Protein 1JEO (pdb70)

Structure (mmCIF, N/CA/C/O backbone):
data_1JEO
#
_entry.id   1JEO
#
_cell.length_a   67.921
_cell.length_b   68.155
_cell.length_c   83.336
_cell.angle_alpha   90.00
_cell.angle_beta   90.00
_cell.angle_gamma   90.00
#
_symmetry.space_group_name_H-M   'I 2 2 2'
#
loop_
_entity.id
_entity.type
_entity.pdbx_description
1 polymer 'HYPOTHETICAL PROTEIN MJ1247'
2 non-polymer 'CITRIC ACID'
3 water water
#
loop_
_atom_site.group_PDB
_atom_site.id
_atom_site.type_symbol
_atom_site.label_atom_id
_atom_site.label_alt_id
_atom_site.label_comp_id
_atom_site.label_asym_id
_atom_site.label_entity_id
_atom_site.label_seq_id
_atom_site.pdbx_PDB_ins_code
_atom_site.Cartn_x
_atom_site.Cartn_y
_atom_site.Cartn_z
_atom_site.occupancy
_atom_site.B_iso_or_equiv
_atom_site.auth_seq_id
_atom_site.auth_comp_id
_atom_site.auth_asym_id
_atom_site.auth_atom_id
_atom_site.pdbx_PDB_model_num
ATOM 1 N N . LEU A 1 4 ? 48.116 68.579 49.558 1.00 34.35 4 LEU A N 1
ATOM 2 C CA . LEU A 1 4 ? 47.059 68.634 50.609 1.00 33.34 4 LEU A CA 1
ATOM 3 C C . LEU A 1 4 ? 46.262 67.323 50.693 1.00 32.58 4 LEU A C 1
ATOM 4 O O . LEU A 1 4 ? 45.040 67.285 50.500 1.00 32.64 4 LEU A O 1
ATOM 9 N N . GLU A 1 5 ? 46.987 66.262 51.045 1.00 23.66 5 GLU A N 1
ATOM 10 C CA . GLU A 1 5 ? 46.465 64.897 51.186 1.00 22.49 5 GLU A CA 1
ATOM 11 C C . GLU A 1 5 ? 45.426 64.747 52.312 1.00 21.57 5 GLU A C 1
ATOM 12 O O . GLU A 1 5 ? 44.407 64.079 52.128 1.00 21.17 5 GLU A O 1
ATOM 18 N N . GLU A 1 6 ? 45.680 65.393 53.452 1.00 24.94 6 GLU A N 1
ATOM 19 C CA . GLU A 1 6 ? 44.791 65.327 54.620 1.00 24.43 6 GLU A CA 1
ATOM 20 C C . GLU A 1 6 ? 43.434 65.985 54.409 1.00 24.04 6 GLU A C 1
ATOM 21 O O . GLU A 1 6 ? 42.415 65.439 54.834 1.00 23.83 6 GLU A O 1
ATOM 27 N N . LEU A 1 7 ? 43.428 67.127 53.715 1.00 22.42 7 LEU A N 1
ATOM 28 C CA . LEU A 1 7 ? 42.200 67.864 53.416 1.00 22.22 7 LEU A CA 1
ATOM 29 C C . LEU A 1 7 ? 41.331 67.075 52.432 1.00 21.99 7 LEU A C 1
ATOM 30 O O . LEU A 1 7 ? 40.104 67.086 52.543 1.00 21.60 7 LEU A O 1
ATOM 35 N N . ASP A 1 8 ? 41.980 66.354 51.514 1.00 20.29 8 ASP A N 1
ATOM 36 C CA . ASP A 1 8 ? 41.293 65.521 50.522 1.00 20.30 8 ASP A CA 1
ATOM 37 C C . ASP A 1 8 ? 40.641 64.303 51.177 1.00 20.18 8 ASP A C 1
ATOM 38 O O . ASP A 1 8 ? 39.552 63.887 50.775 1.00 19.67 8 ASP A O 1
ATOM 43 N N . ILE A 1 9 ? 41.306 63.757 52.198 1.00 18.67 9 ILE A N 1
ATOM 44 C CA . ILE A 1 9 ? 40.799 62.603 52.944 1.00 18.79 9 ILE A CA 1
ATOM 45 C C . ILE A 1 9 ? 39.568 63.029 53.750 1.00 19.11 9 ILE A C 1
ATOM 46 O O . ILE A 1 9 ? 38.540 62.351 53.703 1.00 18.87 9 ILE A O 1
ATOM 51 N N . VAL A 1 10 ? 39.653 64.198 54.395 1.00 18.36 10 VAL A N 1
ATOM 52 C CA . VAL A 1 10 ? 38.539 64.734 55.181 1.00 18.93 10 VAL A CA 1
ATOM 53 C C . VAL A 1 10 ? 37.346 65.048 54.261 1.00 19.51 10 VAL A C 1
ATOM 54 O O . VAL A 1 10 ? 36.221 64.674 54.583 1.00 19.58 10 VAL A O 1
ATOM 58 N N . SER A 1 11 ? 37.613 65.663 53.101 1.00 17.99 11 SER A N 1
ATOM 59 C CA . SER A 1 11 ? 36.569 66.008 52.121 1.00 19.06 11 SER A CA 1
ATOM 60 C C . SER A 1 11 ? 35.818 64.783 51.591 1.00 19.65 11 SER A C 1
ATOM 61 O O . SER A 1 11 ? 34.595 64.818 51.460 1.00 19.64 11 SER A O 1
ATOM 64 N N . ASN A 1 12 ? 36.552 63.699 51.329 1.00 22.75 12 ASN A N 1
ATOM 65 C CA . ASN A 1 12 ? 35.961 62.457 50.832 1.00 23.49 12 ASN A CA 1
ATOM 66 C C . ASN A 1 12 ? 35.222 61.682 51.924 1.00 23.74 12 ASN A C 1
ATOM 67 O O . ASN A 1 12 ? 34.286 60.934 51.627 1.00 23.78 12 ASN A O 1
ATOM 72 N N . ASN A 1 13 ? 35.623 61.898 53.181 1.00 21.99 13 ASN A N 1
ATOM 73 C CA . ASN A 1 13 ? 34.982 61.261 54.343 1.00 22.65 13 ASN A CA 1
ATOM 74 C C . ASN A 1 13 ? 33.592 61.847 54.588 1.00 22.76 13 ASN A C 1
ATOM 75 O O . ASN A 1 13 ? 32.676 61.129 54.987 1.00 22.55 13 ASN A O 1
ATOM 80 N N . ILE A 1 14 ? 33.443 63.149 54.321 1.00 23.68 14 ILE A N 1
ATOM 81 C CA . ILE A 1 14 ? 32.167 63.855 54.498 1.00 23.92 14 ILE A CA 1
ATOM 82 C C . ILE A 1 14 ? 31.172 63.401 53.428 1.00 23.80 14 ILE A C 1
ATOM 83 O O . ILE A 1 14 ? 29.972 63.319 53.696 1.00 23.82 14 ILE A O 1
ATOM 88 N N . LEU A 1 15 ? 31.690 63.031 52.254 1.00 33.22 15 LEU A N 1
ATOM 89 C CA . LEU A 1 15 ? 30.863 62.564 51.137 1.00 32.75 15 LEU A CA 1
ATOM 90 C C . LEU A 1 15 ? 30.215 61.195 51.382 1.00 32.24 15 LEU A C 1
ATOM 91 O O . LEU A 1 15 ? 29.197 60.873 50.774 1.00 32.46 15 LEU A O 1
ATOM 96 N N . ILE A 1 16 ? 30.782 60.433 52.320 1.00 29.87 16 ILE A N 1
ATOM 97 C CA . ILE A 1 16 ? 30.289 59.108 52.721 1.00 28.96 16 ILE A CA 1
ATOM 98 C C . ILE A 1 16 ? 28.910 59.254 53.406 1.00 28.00 16 ILE A C 1
ATOM 99 O O . ILE A 1 16 ? 28.081 58.340 53.354 1.00 28.13 16 ILE A O 1
ATOM 104 N N . LEU A 1 17 ? 28.645 60.442 53.955 1.00 19.49 17 LEU A N 1
ATOM 105 C CA . LEU A 1 17 ? 27.376 60.736 54.630 1.00 18.29 17 LEU A CA 1
ATOM 106 C C . LEU A 1 17 ? 26.178 60.890 53.679 1.00 17.75 17 LEU A C 1
ATOM 107 O O . LEU A 1 17 ? 25.024 60.917 54.126 1.00 17.49 17 LEU A O 1
ATOM 112 N N . LYS A 1 18 ? 26.463 60.921 52.373 1.00 19.89 18 LYS A N 1
ATOM 113 C CA . LYS A 1 18 ? 25.445 61.039 51.321 1.00 19.25 18 LYS A CA 1
ATOM 114 C C . LYS A 1 18 ? 24.534 59.804 51.285 1.00 18.64 18 LYS A C 1
ATOM 115 O O . LYS A 1 18 ? 23.358 59.914 50.936 1.00 18.61 18 LYS A O 1
ATOM 121 N N . LYS A 1 19 ? 25.068 58.661 51.732 1.00 20.91 19 LYS A N 1
ATOM 122 C CA . LYS A 1 19 ? 24.344 57.378 51.783 1.00 20.39 19 LYS A CA 1
ATOM 123 C C . LYS A 1 19 ? 23.063 57.456 52.615 1.00 19.95 19 LYS A C 1
ATOM 124 O O . LYS A 1 19 ? 22.080 56.782 52.310 1.00 19.74 19 LYS A O 1
ATOM 130 N N . PHE A 1 20 ? 23.087 58.288 53.659 1.00 22.13 20 PHE A N 1
ATOM 131 C CA . PHE A 1 20 ? 21.945 58.473 54.560 1.00 21.91 20 PHE A CA 1
ATOM 132 C C . PHE A 1 20 ? 20.741 59.184 53.936 1.00 22.02 20 PHE A C 1
ATOM 133 O O . PHE A 1 20 ? 19.657 59.222 54.530 1.00 22.09 20 PHE A O 1
ATOM 141 N N . TYR A 1 21 ? 20.941 59.712 52.729 1.00 28.48 21 TYR A N 1
ATOM 142 C CA . TYR A 1 21 ? 19.905 60.423 51.984 1.00 28.84 21 TYR A CA 1
ATOM 143 C C . TYR A 1 21 ? 19.509 59.701 50.690 1.00 29.04 21 TYR A C 1
ATOM 144 O O . TYR A 1 21 ? 18.364 59.810 50.248 1.00 28.86 21 TYR A O 1
ATOM 153 N N . THR A 1 22 ? 20.457 58.976 50.091 1.00 29.49 22 THR A N 1
ATOM 154 C CA . THR A 1 22 ? 20.234 58.281 48.818 1.00 29.85 22 THR A CA 1
ATOM 155 C C . THR A 1 22 ? 19.977 56.772 48.843 1.00 30.02 22 THR A C 1
ATOM 156 O O . THR A 1 22 ? 19.163 56.274 48.056 1.00 29.96 22 THR A O 1
ATOM 160 N N . ASN A 1 23 ? 20.669 56.062 49.736 1.00 24.94 23 ASN A N 1
ATOM 161 C CA . ASN A 1 23 ? 20.538 54.609 49.875 1.00 25.17 23 ASN A CA 1
ATOM 162 C C . ASN A 1 23 ? 19.522 54.242 50.956 1.00 25.03 23 ASN A C 1
ATOM 163 O O . ASN A 1 23 ? 19.612 54.726 52.087 1.00 24.75 23 ASN A O 1
ATOM 171 N N . ASP A 1 24 ? 18.577 53.368 50.596 1.00 23.34 24 ASP A N 1
ATOM 172 C CA . ASP A 1 24 ? 17.492 52.906 51.492 1.00 23.35 24 ASP A CA 1
ATOM 173 C C . ASP A 1 24 ? 17.867 52.241 52.823 1.00 23.05 24 ASP A C 1
ATOM 174 O O . ASP A 1 24 ? 17.218 52.489 53.841 1.00 22.72 24 ASP A O 1
ATOM 179 N N . GLU A 1 25 ? 18.919 51.422 52.808 1.00 27.69 25 GLU A N 1
ATOM 180 C CA . GLU A 1 25 ? 19.399 50.724 54.008 1.00 27.80 25 GLU A CA 1
ATOM 181 C C . GLU A 1 25 ? 20.021 51.665 55.040 1.00 27.48 25 GLU A C 1
ATOM 182 O O . GLU A 1 25 ? 19.916 51.434 56.247 1.00 27.39 25 GLU A O 1
ATOM 188 N N . TRP A 1 26 ? 20.615 52.752 54.551 1.00 23.37 26 TRP A N 1
ATOM 189 C CA . TRP A 1 26 ? 21.246 53.746 55.412 1.00 22.96 26 TRP A CA 1
ATOM 190 C C . TRP A 1 26 ? 20.258 54.810 55.865 1.00 22.50 26 TRP A C 1
ATOM 191 O O . TRP A 1 26 ? 20.357 55.304 56.984 1.00 22.41 26 TRP A O 1
ATOM 202 N N . LYS A 1 27 ? 19.267 55.098 55.015 1.00 23.98 27 LYS A N 1
ATOM 203 C CA . LYS A 1 27 ? 18.203 56.070 55.298 1.00 23.44 27 LYS A CA 1
ATOM 204 C C . LYS A 1 27 ? 17.355 55.524 56.451 1.00 23.10 27 LYS A C 1
ATOM 205 O O . LYS A 1 27 ? 16.882 56.285 57.299 1.00 23.28 27 LYS A O 1
ATOM 211 N N . ASN A 1 28 ? 17.218 54.195 56.485 1.00 23.96 28 ASN A N 1
ATOM 212 C CA . ASN A 1 28 ? 16.462 53.483 57.512 1.00 23.60 28 ASN A CA 1
ATOM 213 C C . ASN A 1 28 ? 17.134 53.637 58.879 1.00 22.89 28 ASN A C 1
ATOM 214 O O . ASN A 1 28 ? 16.445 53.781 59.883 1.00 22.50 28 ASN A O 1
ATOM 219 N N . LYS A 1 29 ? 18.469 53.615 58.897 1.00 20.89 29 LYS A N 1
ATOM 220 C CA . LYS A 1 29 ? 19.245 53.775 60.134 1.00 20.59 29 LYS A CA 1
ATOM 221 C C . LYS A 1 29 ? 19.058 55.182 60.713 1.00 20.31 29 LYS A C 1
ATOM 222 O O . LYS A 1 29 ? 18.863 55.338 61.923 1.00 20.23 29 LYS A O 1
ATOM 228 N N . LEU A 1 30 ? 19.031 56.179 59.824 1.00 17.77 30 LEU A N 1
ATOM 229 C CA . LEU A 1 30 ? 18.832 57.585 60.192 1.00 17.68 30 LEU A CA 1
ATOM 230 C C . LEU A 1 30 ? 17.400 57.806 60.684 1.00 17.56 30 LEU A C 1
ATOM 231 O O . LEU A 1 30 ? 17.192 58.484 61.694 1.00 17.27 30 LEU A O 1
ATOM 236 N N . ASP A 1 31 ? 16.431 57.209 59.976 1.00 23.50 31 ASP A N 1
ATOM 237 C CA . ASP A 1 31 ? 15.007 57.307 60.319 1.00 23.40 31 ASP A CA 1
ATOM 238 C C . ASP A 1 31 ? 14.716 56.650 61.662 1.00 23.04 31 ASP A C 1
ATOM 239 O O . ASP A 1 31 ? 13.948 57.186 62.461 1.00 23.22 31 ASP A O 1
ATOM 244 N N . SER A 1 32 ? 15.385 55.524 61.917 1.00 21.43 32 SER A N 1
ATOM 245 C CA . SER A 1 32 ? 15.235 54.775 63.165 1.00 20.71 32 SER A CA 1
ATOM 246 C C . SER A 1 32 ? 15.825 55.555 64.342 1.00 20.46 32 SER A C 1
ATOM 247 O O . SER A 1 32 ? 15.210 55.613 65.402 1.00 19.95 32 SER A O 1
ATOM 250 N N . LEU A 1 33 ? 16.971 56.210 64.120 1.00 19.56 33 LEU A N 1
ATOM 251 C CA . LEU A 1 33 ? 17.640 57.020 65.151 1.00 19.48 33 LEU A CA 1
ATOM 252 C C . LEU A 1 33 ? 16.736 58.179 65.588 1.00 19.42 33 LEU A C 1
ATOM 253 O O . LEU A 1 33 ? 16.525 58.378 66.783 1.00 19.25 33 LEU A O 1
ATOM 258 N N . ILE A 1 34 ? 16.150 58.866 64.605 1.00 20.41 34 ILE A N 1
ATOM 259 C CA . ILE A 1 34 ? 15.250 60.002 64.822 1.00 20.46 34 ILE A CA 1
ATOM 260 C C . ILE A 1 34 ? 13.938 59.576 65.501 1.00 20.25 34 ILE A C 1
ATOM 261 O O . ILE A 1 34 ? 13.471 60.255 66.417 1.00 20.35 34 ILE A O 1
ATOM 266 N N . ASP A 1 35 ? 13.397 58.429 65.088 1.00 21.53 35 ASP A N 1
ATOM 267 C CA . ASP A 1 35 ? 12.152 57.885 65.643 1.00 21.72 35 ASP A CA 1
ATOM 268 C C . ASP A 1 35 ? 12.312 57.541 67.131 1.00 21.32 35 ASP A C 1
ATOM 269 O O . ASP A 1 35 ? 11.450 57.884 67.946 1.00 21.21 35 ASP A O 1
ATOM 274 N N . ARG A 1 36 ? 13.456 56.940 67.472 1.00 18.01 36 ARG A N 1
ATOM 275 C CA . ARG A 1 36 ? 13.789 56.558 68.850 1.00 17.54 36 ARG A CA 1
ATOM 276 C C . ARG A 1 36 ? 14.025 57.772 69.749 1.00 17.27 36 ARG A C 1
ATOM 277 O O . ARG A 1 36 ? 13.686 57.732 70.930 1.00 17.25 36 ARG A O 1
ATOM 285 N N . ILE A 1 37 ? 14.568 58.850 69.170 1.00 21.53 37 ILE A N 1
ATOM 286 C CA . ILE A 1 37 ? 14.834 60.111 69.884 1.00 21.59 37 ILE A CA 1
ATOM 287 C C . ILE A 1 37 ? 13.513 60.818 70.249 1.00 21.92 37 ILE A C 1
ATOM 288 O O . ILE A 1 37 ? 13.358 61.303 71.376 1.00 21.53 37 ILE A O 1
ATOM 293 N N . ILE A 1 38 ? 12.557 60.809 69.316 1.00 24.14 38 ILE A N 1
ATOM 294 C CA . ILE A 1 38 ? 11.239 61.431 69.510 1.00 24.49 38 ILE A CA 1
ATOM 295 C C . ILE A 1 38 ? 10.342 60.628 70.476 1.00 24.35 38 ILE A C 1
ATOM 296 O O . ILE A 1 38 ? 9.592 61.213 71.271 1.00 24.29 38 ILE A O 1
ATOM 301 N N . LYS A 1 39 ? 10.482 59.303 70.449 1.00 25.18 39 LYS A N 1
ATOM 302 C CA . LYS A 1 39 ? 9.689 58.412 71.297 1.00 25.22 39 LYS A CA 1
ATOM 303 C C . LYS A 1 39 ? 10.231 58.194 72.707 1.00 24.57 39 LYS A C 1
ATOM 304 O O . LYS A 1 39 ? 9.491 57.757 73.592 1.00 24.70 39 LYS A O 1
ATOM 310 N N . ALA A 1 40 ? 11.508 58.509 72.922 1.00 22.12 40 ALA A N 1
ATOM 311 C CA . ALA A 1 40 ? 12.137 58.341 74.235 1.00 21.10 40 ALA A CA 1
ATOM 312 C C . ALA A 1 40 ? 11.684 59.374 75.260 1.00 20.57 40 ALA A C 1
ATOM 313 O O . ALA A 1 40 ? 11.331 60.499 74.900 1.00 20.64 40 ALA A O 1
ATOM 315 N N . LYS A 1 41 ? 11.680 58.969 76.531 1.00 21.99 41 LYS A N 1
ATOM 316 C CA . LYS A 1 41 ? 11.309 59.845 77.641 1.00 21.31 41 LYS A CA 1
ATOM 317 C C . LYS A 1 41 ? 12.537 60.725 77.923 1.00 20.47 41 LYS A C 1
ATOM 318 O O . LYS A 1 41 ? 12.451 61.952 77.879 1.00 20.18 41 LYS A O 1
ATOM 324 N N . LYS A 1 42 ? 13.677 60.079 78.181 1.00 19.31 42 LYS A N 1
ATOM 325 C CA . LYS A 1 42 ? 14.950 60.766 78.429 1.00 17.87 42 LYS A CA 1
ATOM 326 C C . LYS A 1 42 ? 16.006 60.152 77.503 1.00 16.83 42 LYS A C 1
ATOM 327 O O . LYS A 1 42 ? 15.944 58.962 77.183 1.00 15.98 42 LYS A O 1
ATOM 333 N N . ILE A 1 43 ? 16.940 60.978 77.029 1.00 19.97 43 ILE A N 1
ATOM 334 C CA . ILE A 1 43 ? 18.003 60.528 76.123 1.00 18.88 43 ILE A CA 1
ATOM 335 C C . ILE A 1 43 ? 19.369 60.661 76.798 1.00 17.74 43 ILE A C 1
ATOM 336 O O . ILE A 1 43 ? 19.722 61.727 77.301 1.00 17.59 43 ILE A O 1
ATOM 341 N N . PHE A 1 44 ? 20.124 59.563 76.803 1.00 18.02 44 PHE A N 1
ATOM 342 C CA . PHE A 1 44 ? 21.451 59.513 77.420 1.00 17.33 44 PHE A CA 1
ATOM 343 C C . PHE A 1 44 ? 22.552 59.305 76.392 1.00 16.46 44 PHE A C 1
ATOM 344 O O . PHE A 1 44 ? 22.458 58.426 75.540 1.00 16.14 44 PHE A O 1
ATOM 352 N N . ILE A 1 45 ? 23.587 60.138 76.464 1.00 12.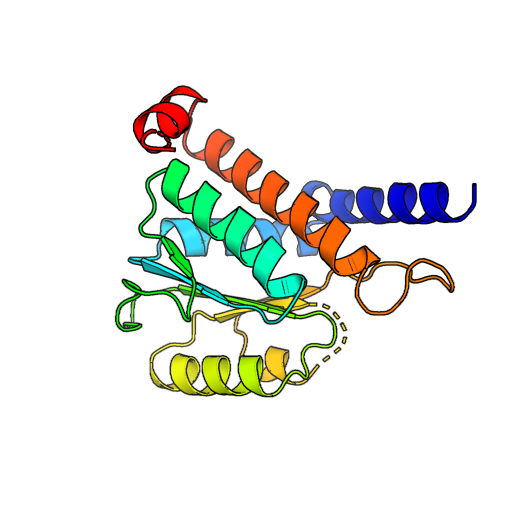90 45 ILE A N 1
ATOM 353 C CA . ILE A 1 45 ? 24.719 60.045 75.544 1.00 11.66 45 ILE A CA 1
ATOM 354 C C . ILE A 1 45 ? 25.993 59.749 76.343 1.00 11.25 45 ILE A C 1
ATOM 355 O O . ILE A 1 45 ? 26.176 60.276 77.440 1.00 11.19 45 ILE A O 1
ATOM 360 N N . PHE A 1 46 ? 26.863 58.906 75.784 1.00 15.60 46 PHE A N 1
ATOM 361 C CA . PHE A 1 46 ? 28.143 58.572 76.411 1.00 15.29 46 PHE A CA 1
ATOM 362 C C . PHE A 1 46 ? 29.226 58.258 75.383 1.00 15.77 46 PHE A C 1
ATOM 363 O O . PHE A 1 46 ? 28.961 57.717 74.305 1.00 15.68 46 PHE A O 1
ATOM 371 N N . GLY A 1 47 ? 30.453 58.563 75.792 1.00 15.00 47 GLY A N 1
ATOM 372 C CA . GLY A 1 47 ? 31.640 58.328 75.003 1.00 15.10 47 GLY A CA 1
ATOM 373 C C . GLY A 1 47 ? 32.819 58.719 75.871 1.00 15.66 47 GLY A C 1
ATOM 374 O O . GLY A 1 47 ? 32.668 59.496 76.821 1.00 14.68 47 GLY A O 1
ATOM 375 N N . VAL A 1 48 ? 33.995 58.210 75.523 1.00 13.35 48 VAL A N 1
ATOM 376 C CA . VAL A 1 48 ? 35.233 58.489 76.252 1.00 14.43 48 VAL A CA 1
ATOM 377 C C . VAL A 1 48 ? 36.145 59.332 75.350 1.00 14.93 48 VAL A C 1
ATOM 378 O O . VAL A 1 48 ? 36.053 59.249 74.124 1.00 14.20 48 VAL A O 1
ATOM 382 N N . GLY A 1 49 ? 36.981 60.166 75.974 1.00 13.09 49 GLY A N 1
ATOM 383 C CA . GLY A 1 49 ? 37.925 61.013 75.262 1.00 13.98 49 GLY A CA 1
ATOM 384 C C . GLY A 1 49 ? 37.305 61.954 74.251 1.00 14.32 49 GLY A C 1
ATOM 385 O O . GLY A 1 49 ? 36.272 62.565 74.533 1.00 14.03 49 GLY A O 1
ATOM 386 N N . ARG A 1 50 ? 37.895 62.010 73.056 1.00 14.11 50 ARG A N 1
ATOM 387 C CA . ARG A 1 50 ? 37.412 62.864 71.970 1.00 15.12 50 ARG A CA 1
ATOM 388 C C . ARG A 1 50 ? 36.025 62.474 71.467 1.00 14.88 50 ARG A C 1
ATOM 389 O O . ARG A 1 50 ? 35.242 63.344 71.094 1.00 14.61 50 ARG A O 1
ATOM 397 N N . SER A 1 51 ? 35.705 61.176 71.530 1.00 17.25 51 SER A N 1
ATOM 398 C CA . SER A 1 51 ? 34.384 60.677 71.127 1.00 17.17 51 SER A CA 1
ATOM 399 C C . SER A 1 51 ? 33.324 61.201 72.097 1.00 16.54 51 SER A C 1
ATOM 400 O O . SER A 1 51 ? 32.205 61.495 71.692 1.00 16.26 51 SER A O 1
ATOM 403 N N . GLY A 1 52 ? 33.730 61.391 73.352 1.00 14.22 52 GLY A N 1
ATOM 404 C CA . GLY A 1 52 ? 32.848 61.918 74.383 1.00 13.84 52 GLY A CA 1
ATOM 405 C C . GLY A 1 52 ? 32.568 63.402 74.260 1.00 13.93 52 GLY A C 1
ATOM 406 O O . GLY A 1 52 ? 31.463 63.850 74.579 1.00 13.51 52 GLY A O 1
ATOM 407 N N . TYR A 1 53 ? 33.566 64.159 73.801 1.00 13.34 53 TYR A N 1
ATOM 408 C CA . TYR A 1 53 ? 33.435 65.609 73.609 1.00 13.91 53 TYR A CA 1
ATOM 409 C C . TYR A 1 53 ? 32.489 65.891 72.447 1.00 14.36 53 TYR A C 1
ATOM 410 O O . TYR A 1 53 ? 31.677 66.815 72.510 1.00 14.56 53 TYR A O 1
ATOM 419 N N . ILE A 1 54 ? 32.563 65.036 71.426 1.00 14.67 54 ILE A N 1
ATOM 420 C CA . ILE A 1 54 ? 31.697 65.109 70.246 1.00 15.06 54 ILE A CA 1
ATOM 421 C C . ILE A 1 54 ? 30.283 64.720 70.719 1.00 14.69 54 ILE A C 1
ATOM 422 O O . ILE A 1 54 ? 29.292 65.326 70.299 1.00 14.97 54 ILE A O 1
ATOM 427 N N . GLY A 1 55 ? 30.227 63.757 71.647 1.00 14.66 55 GLY A N 1
ATOM 428 C CA . GLY A 1 55 ? 28.971 63.295 72.224 1.00 13.67 55 GLY A CA 1
ATOM 429 C C . GLY A 1 55 ? 28.261 64.388 73.000 1.00 13.37 55 GLY A C 1
ATOM 430 O O . GLY A 1 55 ? 27.043 64.535 72.901 1.00 12.49 55 GLY A O 1
ATOM 431 N N . ARG A 1 56 ? 29.048 65.192 73.715 1.00 11.90 56 ARG A N 1
ATOM 43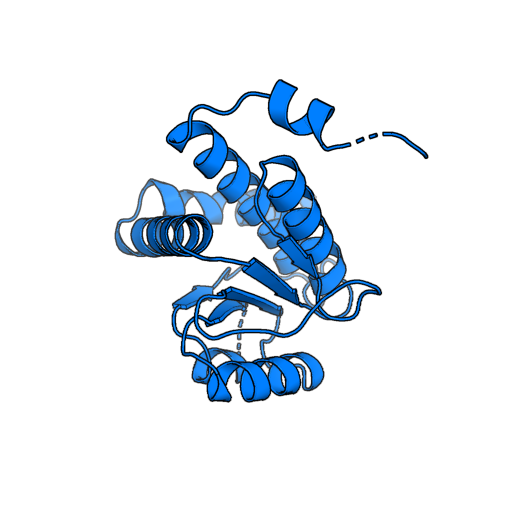2 C CA . ARG A 1 56 ? 28.543 66.326 74.493 1.00 12.39 56 ARG A CA 1
ATOM 433 C C . ARG A 1 56 ? 27.965 67.417 73.570 1.00 12.70 56 ARG A C 1
ATOM 434 O O . ARG A 1 56 ? 26.964 68.050 73.908 1.00 12.29 56 ARG A O 1
ATOM 442 N N . CYS A 1 57 ? 28.569 67.592 72.391 1.00 15.38 57 CYS A N 1
ATOM 443 C CA . CYS A 1 57 ? 28.099 68.575 71.404 1.00 16.58 57 CYS A CA 1
ATOM 444 C C . CYS A 1 57 ? 26.682 68.240 70.927 1.00 16.63 57 CYS A C 1
ATOM 445 O O . CYS A 1 57 ? 25.850 69.131 70.743 1.00 16.10 57 CYS A O 1
ATOM 448 N N . PHE A 1 58 ? 26.415 66.940 70.790 1.00 15.06 58 PHE A N 1
ATOM 449 C CA . PHE A 1 58 ? 25.113 66.429 70.365 1.00 16.16 58 PHE A CA 1
ATOM 450 C C . PHE A 1 58 ? 24.111 66.497 71.524 1.00 16.68 58 PHE A C 1
ATOM 451 O O . PHE A 1 58 ? 22.957 66.888 71.318 1.00 16.94 58 PHE A O 1
ATOM 459 N N . ALA A 1 59 ? 24.565 66.138 72.730 1.00 17.28 59 ALA A N 1
ATOM 460 C CA . ALA A 1 59 ? 23.732 66.153 73.940 1.00 17.78 59 ALA A CA 1
ATOM 461 C C . ALA A 1 59 ? 23.199 67.552 74.238 1.00 18.99 59 ALA A C 1
ATOM 462 O O . ALA A 1 59 ? 22.014 67.722 74.544 1.00 18.58 59 ALA A O 1
ATOM 464 N N . MET A 1 60 ? 24.070 68.547 74.057 1.00 12.95 60 MET A N 1
ATOM 465 C CA . MET A 1 60 ? 23.731 69.955 74.267 1.00 14.59 60 MET A CA 1
ATOM 466 C C . MET A 1 60 ? 22.698 70.416 73.233 1.00 14.96 60 MET A C 1
ATOM 467 O O . MET A 1 60 ? 21.705 71.060 73.585 1.00 14.74 60 MET A O 1
ATOM 472 N N . ARG A 1 61 ? 22.910 70.021 71.978 1.00 18.30 61 ARG A N 1
ATOM 473 C CA . ARG A 1 61 ? 22.014 70.397 70.890 1.00 19.20 61 ARG A CA 1
ATOM 474 C C . ARG A 1 61 ? 20.610 69.769 71.000 1.00 19.31 61 ARG A C 1
ATOM 475 O O . ARG A 1 61 ? 19.620 70.433 70.689 1.00 19.27 61 ARG A O 1
ATOM 483 N N . LEU A 1 62 ? 20.524 68.544 71.531 1.00 14.08 62 LEU A N 1
ATOM 484 C CA . LEU A 1 62 ? 19.236 67.861 71.735 1.00 14.12 62 LEU A CA 1
ATOM 485 C C . LEU A 1 62 ? 18.437 68.578 72.819 1.00 14.20 62 LEU A C 1
ATOM 486 O O . LEU A 1 62 ? 17.208 68.690 72.737 1.00 14.01 62 LEU A O 1
ATOM 491 N N . MET A 1 63 ? 19.169 69.109 73.799 1.00 15.99 63 MET A N 1
ATOM 492 C CA . MET A 1 63 ? 18.602 69.867 74.908 1.00 16.12 63 MET A CA 1
ATOM 493 C C . MET A 1 63 ? 18.047 71.187 74.353 1.00 15.45 63 MET A C 1
ATOM 494 O O . MET A 1 63 ? 16.944 71.596 74.725 1.00 15.46 63 MET A O 1
ATOM 499 N N . HIS A 1 64 ? 18.790 71.808 73.431 1.00 18.38 64 HIS A N 1
ATOM 500 C CA . HIS A 1 64 ? 18.401 73.071 72.789 1.00 18.15 64 HIS A CA 1
ATOM 501 C C . HIS A 1 64 ? 17.067 72.964 72.048 1.00 18.53 64 HIS A C 1
ATOM 502 O O . HIS A 1 64 ? 16.315 73.937 71.972 1.00 18.94 64 HIS A O 1
ATOM 509 N N . LEU A 1 65 ? 16.775 71.764 71.543 1.00 21.23 65 LEU A N 1
ATOM 510 C CA . LEU A 1 65 ? 15.538 71.482 70.817 1.00 21.55 65 LEU A CA 1
ATOM 511 C C . LEU A 1 65 ? 14.352 71.097 71.711 1.00 21.59 65 LEU A C 1
ATOM 512 O O . LEU A 1 65 ? 13.239 70.903 71.213 1.00 22.36 65 LEU A O 1
ATOM 517 N N . GLY A 1 66 ? 14.597 70.973 73.017 1.00 22.97 66 GLY A N 1
ATOM 518 C CA . GLY A 1 66 ? 13.529 70.648 73.953 1.00 22.67 66 GLY A CA 1
ATOM 519 C C . GLY A 1 66 ? 13.450 69.248 74.516 1.00 22.45 66 GLY A C 1
ATOM 520 O O . GLY A 1 66 ? 12.551 68.963 75.306 1.00 22.40 66 GLY A O 1
ATOM 521 N N . PHE A 1 67 ? 14.370 68.374 74.114 1.00 18.66 67 PHE A N 1
ATOM 522 C CA . PHE A 1 67 ? 14.396 66.996 74.608 1.00 18.50 67 PHE A CA 1
ATOM 523 C C . PHE A 1 67 ? 15.063 66.936 75.977 1.00 18.33 67 PHE A C 1
ATOM 524 O O . PHE A 1 67 ? 15.828 67.834 76.329 1.00 18.36 67 PHE A O 1
ATOM 532 N N . LYS A 1 68 ? 14.731 65.907 76.760 1.00 20.61 68 LYS A N 1
ATOM 533 C CA . LYS A 1 68 ? 15.343 65.700 78.078 1.00 20.10 68 LYS A CA 1
ATOM 534 C C . LYS A 1 68 ? 16.616 64.897 77.788 1.00 19.59 68 LYS A C 1
ATOM 535 O O . LYS A 1 68 ? 16.605 63.665 77.717 1.00 18.92 68 LYS A O 1
ATOM 541 N N . SER A 1 69 ? 17.676 65.644 77.491 1.00 21.89 69 SER A N 1
ATOM 542 C CA . SER A 1 69 ? 18.977 65.097 77.124 1.00 21.32 69 SER A CA 1
ATOM 543 C C . SER A 1 69 ? 19.975 65.128 78.267 1.00 20.40 69 SER A C 1
ATOM 544 O O . SER A 1 69 ? 19.992 66.076 79.056 1.00 20.07 69 SER A O 1
ATOM 547 N N . TYR A 1 70 ? 20.789 64.076 78.371 1.00 17.76 70 TYR A N 1
ATOM 548 C CA . TYR A 1 70 ? 21.802 63.968 79.422 1.00 16.83 70 TYR A CA 1
ATOM 549 C C . TYR A 1 70 ? 23.074 63.308 78.922 1.00 16.25 70 TYR A C 1
ATOM 550 O O . TYR A 1 70 ? 23.050 62.526 77.968 1.00 15.68 70 TYR A O 1
ATOM 559 N N . PHE A 1 71 ? 24.194 63.681 79.531 1.00 16.84 71 PHE A N 1
ATOM 560 C CA . PHE A 1 71 ? 25.471 63.056 79.215 1.00 16.20 71 PHE A CA 1
ATOM 561 C C . PHE A 1 71 ? 25.843 62.274 80.474 1.00 16.14 71 PHE A C 1
ATOM 562 O O . PHE A 1 71 ? 25.867 62.838 81.570 1.00 16.53 71 PHE A O 1
ATOM 570 N N . VAL A 1 72 ? 26.135 60.984 80.302 1.00 12.83 72 VAL A N 1
ATOM 571 C CA . VAL A 1 72 ? 26.500 60.091 81.409 1.00 13.16 72 VAL A CA 1
ATOM 572 C C . VAL A 1 72 ? 27.848 60.509 82.012 1.00 14.06 72 VAL A C 1
ATOM 573 O O . VAL A 1 72 ? 28.818 60.729 81.288 1.00 14.92 72 VAL A O 1
ATOM 577 N N . GLY A 1 73 ? 27.879 60.656 83.333 1.00 21.64 73 GLY A N 1
ATOM 578 C CA . GLY A 1 73 ? 29.106 61.057 84.004 1.00 22.53 73 GLY A CA 1
ATOM 579 C C . GLY A 1 73 ? 29.017 62.441 84.613 1.00 23.06 73 GLY A C 1
ATOM 580 O O . GLY A 1 73 ? 29.794 62.769 85.510 1.00 23.27 73 GLY A O 1
ATOM 581 N N . GLU A 1 74 ? 28.044 63.234 84.161 1.00 16.21 74 GLU A N 1
ATOM 582 C CA . GLU A 1 74 ? 27.886 64.603 84.653 1.00 15.90 74 GLU A CA 1
ATOM 583 C C . GLU A 1 74 ? 26.963 64.778 85.852 1.00 15.14 74 GLU A C 1
ATOM 584 O O . GLU A 1 74 ? 26.089 63.952 86.101 1.00 14.95 74 GLU A O 1
ATOM 590 N N . THR A 1 75 ? 27.204 65.857 86.594 1.00 18.36 75 THR A N 1
ATOM 591 C CA . THR A 1 75 ? 26.508 66.214 87.833 1.00 18.15 75 THR A CA 1
ATOM 592 C C . THR A 1 75 ? 25.038 65.858 88.043 1.00 18.47 75 THR A C 1
ATOM 593 O O . THR A 1 75 ? 24.705 65.105 88.961 1.00 18.43 75 THR A O 1
ATOM 597 N N . THR A 1 76 ? 24.174 66.387 87.187 1.00 17.60 76 THR A N 1
ATOM 598 C CA . THR A 1 76 ? 22.747 66.167 87.331 1.00 18.31 76 THR A CA 1
ATOM 599 C C . THR A 1 76 ? 22.113 65.099 86.446 1.00 18.41 76 THR A C 1
ATOM 600 O O . THR A 1 76 ? 20.902 65.107 86.232 1.00 18.55 76 THR A O 1
ATOM 604 N N . THR A 1 77 ? 22.927 64.150 85.986 1.00 17.45 77 THR A N 1
ATOM 605 C CA . THR A 1 77 ? 22.443 63.050 85.147 1.00 17.16 77 THR A CA 1
ATOM 606 C C . THR A 1 77 ? 21.769 61.995 86.051 1.00 17.03 77 THR A C 1
ATOM 607 O O . THR A 1 77 ? 22.407 61.452 86.965 1.00 17.14 77 THR A O 1
ATOM 611 N N . PRO A 1 78 ? 20.458 61.734 85.833 1.00 19.11 78 PRO A N 1
ATOM 612 C CA . PRO A 1 78 ? 19.681 60.768 86.610 1.00 18.82 78 PRO A CA 1
ATOM 613 C C . PRO A 1 78 ? 19.782 59.315 86.168 1.00 18.93 78 PRO A C 1
ATOM 614 O O . PRO A 1 78 ? 20.561 58.970 85.274 1.00 18.62 78 PRO A O 1
ATOM 618 N N . SER A 1 79 ? 18.929 58.495 86.778 1.00 16.73 79 SER A N 1
ATOM 619 C CA . SER A 1 79 ? 18.835 57.069 86.501 1.00 17.16 79 SER A CA 1
ATOM 620 C C . SER A 1 79 ? 18.240 56.783 85.133 1.00 17.21 79 SER A C 1
ATOM 621 O O . SER A 1 79 ? 17.376 57.523 84.649 1.00 17.21 79 SER A O 1
ATOM 624 N N . TYR A 1 80 ? 18.740 55.717 84.517 1.00 19.20 80 TYR A N 1
ATOM 625 C CA . TYR A 1 80 ? 18.282 55.245 83.216 1.00 19.82 80 TYR A CA 1
ATOM 626 C C . TYR A 1 80 ? 17.064 54.362 83.493 1.00 20.97 80 TYR A C 1
ATOM 627 O O . TYR A 1 80 ? 17.145 53.418 84.285 1.00 20.64 80 TYR A O 1
ATOM 636 N N . GLU A 1 81 ? 15.931 54.713 82.886 1.00 16.73 81 GLU A N 1
ATOM 637 C CA . GLU A 1 81 ? 14.682 53.970 83.067 1.00 18.39 81 GLU A CA 1
ATOM 638 C C . GLU A 1 81 ? 14.276 53.213 81.797 1.00 18.84 81 GLU A C 1
ATOM 639 O O . GLU A 1 81 ? 14.896 53.390 80.745 1.00 18.91 81 GLU A O 1
ATOM 645 N N . LYS A 1 82 ? 13.255 52.357 81.908 1.00 20.20 82 LYS A N 1
ATOM 646 C CA . LYS A 1 82 ? 12.778 51.515 80.796 1.00 20.99 82 LYS A CA 1
ATOM 647 C C . LYS A 1 82 ? 12.349 52.189 79.486 1.00 20.88 82 LYS A C 1
ATOM 648 O O . LYS A 1 82 ? 12.511 51.605 78.416 1.00 21.03 82 LYS A O 1
ATOM 654 N N . ASP A 1 83 ? 11.854 53.422 79.572 1.00 19.62 83 ASP A N 1
ATOM 655 C CA . ASP A 1 83 ? 11.401 54.162 78.393 1.00 19.85 83 ASP A CA 1
ATOM 656 C C . ASP A 1 83 ? 12.457 55.124 77.840 1.00 19.37 83 ASP A C 1
ATOM 657 O O . ASP A 1 83 ? 12.154 55.965 76.985 1.00 18.95 83 ASP A O 1
ATOM 662 N N . ASP A 1 84 ? 13.697 54.967 78.304 1.00 18.74 84 ASP A N 1
ATOM 663 C CA . ASP A 1 84 ? 14.805 55.825 77.877 1.00 17.73 84 ASP A CA 1
ATOM 664 C C . ASP A 1 84 ? 15.63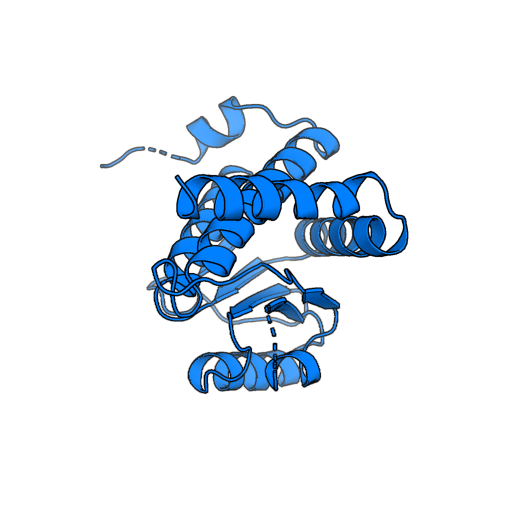9 55.273 76.722 1.00 16.65 84 ASP A C 1
ATOM 665 O O . ASP A 1 84 ? 15.495 54.113 76.325 1.00 17.28 84 ASP A O 1
ATOM 670 N N . LEU A 1 85 ? 16.519 56.124 76.199 1.00 20.35 85 LEU A N 1
ATOM 671 C CA . LEU A 1 85 ? 17.400 55.785 75.087 1.00 18.60 85 LEU A CA 1
ATOM 672 C C . LEU A 1 85 ? 18.861 56.102 75.414 1.00 16.87 85 LEU A C 1
ATOM 673 O O . LEU A 1 85 ? 19.155 57.141 75.996 1.00 16.47 85 LEU A O 1
ATOM 678 N N . LEU A 1 86 ? 19.755 55.185 75.054 1.00 17.50 86 LEU A N 1
ATOM 679 C CA . LEU A 1 86 ? 21.190 55.372 75.253 1.00 16.56 86 LEU A CA 1
ATOM 680 C C . LEU A 1 86 ? 21.895 55.352 73.897 1.00 16.57 86 LEU A C 1
ATOM 681 O O . LEU A 1 86 ? 21.683 54.445 73.086 1.00 16.95 86 LEU A O 1
ATOM 686 N N . ILE A 1 87 ? 22.695 56.383 73.645 1.00 13.84 87 ILE A N 1
ATOM 687 C CA . ILE A 1 87 ? 23.462 56.495 72.407 1.00 14.42 87 ILE A CA 1
ATOM 688 C C . ILE A 1 87 ? 24.944 56.455 72.800 1.00 14.54 87 ILE A C 1
ATOM 689 O O . ILE A 1 87 ? 25.407 57.256 73.620 1.00 14.63 87 ILE A O 1
ATOM 694 N N . LEU A 1 88 ? 25.660 55.481 72.243 1.00 13.77 88 LEU A N 1
ATOM 695 C CA . LEU A 1 88 ? 27.084 55.293 72.510 1.00 14.31 88 LEU A CA 1
ATOM 696 C C . LEU A 1 88 ? 27.915 55.640 71.291 1.00 14.85 88 LEU A C 1
ATOM 697 O O . LEU A 1 88 ? 27.563 55.280 70.170 1.00 14.61 88 LEU A O 1
ATOM 702 N N . ILE A 1 89 ? 28.968 56.426 71.511 1.00 14.80 89 ILE A N 1
ATOM 703 C CA . ILE A 1 89 ? 29.873 56.854 70.443 1.00 15.24 89 ILE A CA 1
ATOM 704 C C . ILE A 1 89 ? 31.262 56.335 70.790 1.00 15.50 89 ILE A C 1
ATOM 705 O O . ILE A 1 89 ? 31.827 56.699 71.825 1.00 15.75 89 ILE A O 1
ATOM 710 N N . SER A 1 90 ? 31.784 55.455 69.936 1.00 15.30 90 SER A N 1
ATOM 711 C CA . SER A 1 90 ? 33.104 54.857 70.129 1.00 15.99 90 SER A CA 1
ATOM 712 C C . SER A 1 90 ? 33.762 54.492 68.801 1.00 16.46 90 SER A C 1
ATOM 713 O O . SER A 1 90 ? 33.136 53.868 67.954 1.00 16.68 90 SER A O 1
ATOM 716 N N . GLY A 1 91 ? 35.038 54.848 68.652 1.00 17.02 91 GLY A N 1
ATOM 717 C CA . GLY A 1 91 ? 35.788 54.552 67.437 1.00 17.45 91 GLY A CA 1
ATOM 718 C C . GLY A 1 91 ? 35.970 53.072 67.158 1.00 17.73 91 GLY A C 1
ATOM 719 O O . GLY A 1 91 ? 35.447 52.555 66.172 1.00 18.26 91 GLY A O 1
ATOM 720 N N . SER A 1 92 ? 36.657 52.380 68.062 1.00 17.98 92 SER A N 1
ATOM 721 C CA . SER A 1 92 ? 36.909 50.950 67.915 1.00 18.49 92 SER A CA 1
ATOM 722 C C . SER A 1 92 ? 35.752 50.094 68.416 1.00 18.86 92 SER A C 1
ATOM 723 O O . SER A 1 92 ? 35.622 48.937 68.019 1.00 18.72 92 SER A O 1
ATOM 726 N N . GLY A 1 93 ? 34.947 50.663 69.318 1.00 18.81 93 GLY A N 1
ATOM 727 C CA . GLY A 1 93 ? 33.824 49.952 69.911 1.00 19.48 93 GLY A CA 1
ATOM 728 C C . GLY A 1 93 ? 34.255 48.930 70.956 1.00 19.83 93 GLY A C 1
ATOM 729 O O . GLY A 1 93 ? 33.453 48.098 71.382 1.00 20.08 93 GLY A O 1
ATOM 730 N N . ARG A 1 94 ? 35.519 49.006 71.374 1.00 22.99 94 ARG A N 1
ATOM 731 C CA . ARG A 1 94 ? 36.095 48.069 72.340 1.00 23.86 94 ARG A CA 1
ATOM 732 C C . ARG A 1 94 ? 36.404 48.660 73.711 1.00 23.47 94 ARG A C 1
ATOM 733 O O . ARG A 1 94 ? 36.727 47.910 74.641 1.00 23.19 94 ARG A O 1
ATOM 741 N N . THR A 1 95 ? 36.303 49.988 73.836 1.00 18.50 95 THR A N 1
ATOM 742 C CA . THR A 1 95 ? 36.599 50.709 75.087 1.00 18.26 95 THR A CA 1
ATOM 743 C C . THR A 1 95 ? 35.804 50.161 76.279 1.00 17.92 95 THR A C 1
ATOM 744 O O . THR A 1 95 ? 34.572 50.135 76.257 1.00 17.03 95 THR A O 1
ATOM 748 N N . GLU A 1 96 ? 36.541 49.667 77.275 1.00 25.12 96 GLU A N 1
ATOM 749 C CA . GLU A 1 96 ? 35.977 49.062 78.484 1.00 25.34 96 GLU A CA 1
ATOM 750 C C . GLU A 1 96 ? 34.937 49.881 79.248 1.00 24.57 96 GLU A C 1
ATOM 751 O O . GLU A 1 96 ? 33.921 49.326 79.681 1.00 24.73 96 GLU A O 1
ATOM 757 N N . SER A 1 97 ? 35.164 51.194 79.358 1.00 16.39 97 SER A N 1
ATOM 758 C CA . SER A 1 97 ? 34.233 52.093 80.049 1.00 15.58 97 SER A CA 1
ATOM 759 C C . SER A 1 97 ? 32.901 52.245 79.309 1.00 14.84 97 SER A C 1
ATOM 760 O O . SER A 1 97 ? 31.862 52.446 79.943 1.00 14.02 97 SER A O 1
ATOM 763 N N . VAL A 1 98 ? 32.939 52.122 77.980 1.00 19.20 98 VAL A N 1
ATOM 764 C CA . VAL A 1 98 ? 31.735 52.200 77.141 1.00 18.46 98 VAL A CA 1
ATOM 765 C C . VAL A 1 98 ? 30.951 50.884 77.285 1.00 18.12 98 VAL A C 1
ATOM 766 O O . VAL A 1 98 ? 29.723 50.901 77.354 1.00 18.57 98 VAL A O 1
ATOM 770 N N . LEU A 1 99 ? 31.677 49.770 77.395 1.00 18.33 99 LEU A N 1
ATOM 771 C CA . LEU A 1 99 ? 31.088 48.435 77.563 1.00 18.45 99 LEU A CA 1
ATOM 772 C C . LEU A 1 99 ? 30.380 48.274 78.911 1.00 18.16 99 LEU A C 1
ATOM 773 O O . LEU A 1 99 ? 29.341 47.622 78.990 1.00 17.72 99 LEU A O 1
ATOM 778 N N . THR A 1 100 ? 30.932 48.916 79.946 1.00 21.74 100 THR A N 1
ATOM 779 C CA . THR A 1 100 ? 30.388 48.913 81.310 1.00 21.52 100 THR A CA 1
ATOM 780 C C . THR A 1 100 ? 29.005 49.588 81.309 1.00 20.86 100 THR A C 1
ATOM 781 O O . THR A 1 100 ? 28.043 49.045 81.860 1.00 20.09 100 THR A O 1
ATOM 785 N N . VAL A 1 101 ? 28.921 50.743 80.641 1.00 17.23 101 VAL A N 1
ATOM 786 C CA . VAL A 1 101 ? 27.687 51.522 80.522 1.00 17.22 101 VAL A CA 1
ATOM 787 C C . VAL A 1 101 ? 26.660 50.764 79.664 1.00 17.24 101 VAL A C 1
ATOM 788 O O . VAL A 1 101 ? 25.474 50.751 79.996 1.00 16.61 101 VAL A O 1
ATOM 792 N N . ALA A 1 102 ? 27.140 50.084 78.618 1.00 18.44 102 ALA A N 1
ATOM 793 C CA . ALA A 1 102 ? 26.292 49.287 77.720 1.00 19.01 102 ALA A CA 1
ATOM 794 C C . ALA A 1 102 ? 25.660 48.091 78.444 1.00 19.58 102 ALA A C 1
ATOM 795 O O . ALA A 1 102 ? 24.472 47.821 78.269 1.00 18.69 102 ALA A O 1
ATOM 797 N N . LYS A 1 103 ? 26.456 47.421 79.282 1.00 18.20 103 LYS A N 1
ATOM 798 C CA . LYS A 1 103 ? 26.025 46.259 80.074 1.00 19.76 103 LYS A CA 1
ATOM 799 C C . LYS A 1 103 ? 24.942 46.619 81.088 1.00 20.46 103 LYS A C 1
ATOM 800 O O . LYS A 1 103 ? 23.962 45.889 81.239 1.00 20.49 103 LYS A O 1
ATOM 806 N N . LYS A 1 104 ? 25.113 47.765 81.748 1.00 21.70 104 LYS A N 1
ATOM 807 C CA . LYS A 1 104 ? 24.164 48.241 82.752 1.00 22.78 104 LYS A CA 1
ATOM 808 C C . LYS A 1 104 ? 22.833 48.712 82.166 1.00 22.95 104 LYS A C 1
ATOM 809 O O . LYS A 1 104 ? 21.779 48.493 82.762 1.00 23.35 104 LYS A O 1
ATOM 815 N N . ALA A 1 105 ? 22.889 49.282 80.962 1.00 19.09 105 ALA A N 1
ATOM 816 C CA . ALA A 1 105 ? 21.698 49.752 80.264 1.00 19.53 105 ALA A CA 1
ATOM 817 C C . ALA A 1 105 ? 20.917 48.579 79.679 1.00 19.97 105 ALA A C 1
ATOM 818 O O . ALA A 1 105 ? 19.688 48.597 79.667 1.00 19.52 105 ALA A O 1
ATOM 820 N N . LYS A 1 106 ? 21.649 47.542 79.262 1.00 24.77 106 LYS A N 1
ATOM 821 C CA . LYS A 1 106 ? 21.089 46.321 78.675 1.00 25.73 106 LYS A CA 1
ATOM 822 C C . LYS A 1 106 ? 20.179 45.561 79.653 1.00 26.22 106 LYS A C 1
ATOM 823 O O . LYS A 1 106 ? 19.236 44.891 79.229 1.00 26.03 106 LYS A O 1
ATOM 829 N N . ASN A 1 107 ? 20.429 45.739 80.952 1.00 31.66 107 ASN A N 1
ATOM 830 C CA . ASN A 1 107 ? 19.637 45.110 82.012 1.00 32.74 107 ASN A CA 1
ATOM 831 C C . ASN A 1 107 ? 18.307 45.830 82.252 1.00 32.91 107 ASN A C 1
ATOM 832 O O . ASN A 1 107 ? 17.402 45.273 82.881 1.00 32.97 107 ASN A O 1
ATOM 837 N N . ILE A 1 108 ? 18.200 47.064 81.748 1.00 24.82 108 ILE A N 1
ATOM 838 C CA . ILE A 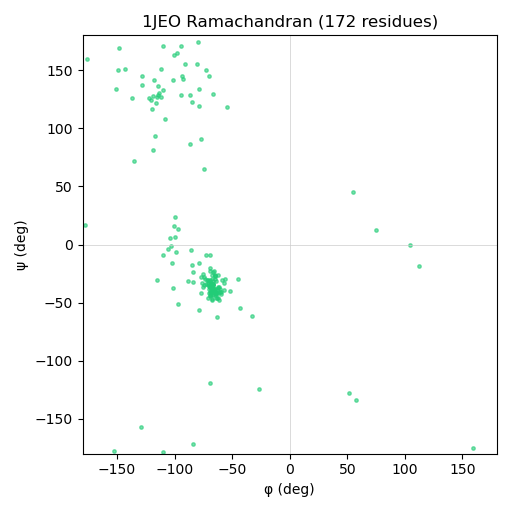1 108 ? 16.990 47.882 81.891 1.00 24.76 108 ILE A CA 1
ATOM 839 C C . ILE A 1 108 ? 16.114 47.778 80.628 1.00 24.94 108 ILE A C 1
ATOM 840 O O . ILE A 1 108 ? 14.906 47.561 80.741 1.00 24.68 108 ILE A O 1
ATOM 845 N N . ASN A 1 109 ? 16.706 48.004 79.447 1.00 22.53 109 ASN A N 1
ATOM 846 C CA . ASN A 1 109 ? 15.987 47.891 78.164 1.00 22.82 109 ASN A CA 1
ATOM 847 C C . ASN A 1 109 ? 16.912 47.527 76.992 1.00 22.80 109 ASN A C 1
ATOM 848 O O . ASN A 1 109 ? 18.119 47.356 77.182 1.00 22.22 109 ASN A O 1
ATOM 853 N N . ASN A 1 110 ? 16.341 47.454 75.789 1.00 30.52 110 ASN A N 1
ATOM 854 C CA . ASN A 1 110 ? 17.083 47.128 74.568 1.00 30.96 110 ASN A CA 1
ATOM 855 C C . ASN A 1 110 ? 17.363 48.357 73.706 1.00 30.26 110 ASN A C 1
ATOM 856 O O . ASN A 1 110 ? 18.021 48.250 72.678 1.00 30.48 110 ASN A O 1
ATOM 861 N N . ASN A 1 111 ? 16.891 49.520 74.153 1.00 21.05 111 ASN A N 1
ATOM 862 C CA . ASN A 1 111 ? 17.028 50.794 73.437 1.00 19.86 111 ASN A CA 1
ATOM 863 C C . ASN A 1 111 ? 18.444 51.409 73.474 1.00 18.63 111 ASN A C 1
ATOM 864 O O . ASN A 1 111 ? 18.668 52.479 74.056 1.00 18.42 111 ASN A O 1
ATOM 869 N N . ILE A 1 112 ? 19.392 50.708 72.847 1.00 19.05 112 ILE A N 1
ATOM 870 C CA . ILE A 1 112 ? 20.795 51.120 72.794 1.00 18.01 112 ILE A CA 1
ATOM 871 C C . ILE A 1 112 ? 21.266 51.272 71.341 1.00 17.18 112 ILE A C 1
ATOM 872 O O . ILE A 1 112 ? 21.117 50.354 70.532 1.00 17.05 112 ILE A O 1
ATOM 877 N N . ILE A 1 113 ? 21.819 52.445 71.027 1.00 17.93 113 ILE A N 1
ATOM 878 C CA . ILE A 1 113 ? 22.344 52.751 69.696 1.00 17.02 113 ILE A CA 1
ATOM 879 C C . ILE A 1 113 ? 23.858 52.948 69.805 1.00 17.02 113 ILE A C 1
ATOM 880 O O . ILE A 1 113 ? 24.346 53.588 70.743 1.00 16.74 113 ILE A O 1
ATOM 885 N N . ALA A 1 114 ? 24.592 52.373 68.856 1.00 16.86 114 ALA A N 1
ATOM 886 C CA . ALA A 1 114 ? 26.043 52.497 68.822 1.00 17.24 114 ALA A CA 1
ATOM 887 C C . ALA A 1 114 ? 26.487 53.136 67.521 1.00 17.40 114 ALA A C 1
ATOM 888 O O . ALA A 1 114 ? 26.083 52.701 66.439 1.00 17.71 114 ALA A O 1
ATOM 890 N N . ILE A 1 115 ? 27.235 54.232 67.640 1.00 14.10 115 ILE A N 1
ATOM 891 C CA . ILE A 1 115 ? 27.793 54.946 66.486 1.00 14.62 115 ILE A CA 1
ATOM 892 C C . ILE A 1 115 ? 29.282 54.618 66.576 1.00 15.31 115 ILE A C 1
ATOM 893 O O . ILE A 1 115 ? 29.973 55.022 67.525 1.00 14.95 115 ILE A O 1
ATOM 898 N N . VAL A 1 116 ? 29.725 53.775 65.643 1.00 15.27 116 VAL A N 1
ATOM 899 C CA . VAL A 1 116 ? 31.098 53.270 65.604 1.00 16.61 116 VAL A CA 1
ATOM 900 C C . VAL A 1 116 ? 31.800 53.409 64.259 1.00 17.87 116 VAL A C 1
ATOM 901 O O . VAL A 1 116 ? 31.180 53.784 63.268 1.00 17.68 116 VAL A O 1
ATOM 915 N N . GLU A 1 118 ? 34.686 50.958 63.699 1.00 25.25 118 GLU A N 1
ATOM 916 C CA . GLU A 1 118 ? 34.942 49.514 63.606 1.00 25.96 118 GLU A CA 1
ATOM 917 C C . GLU A 1 118 ? 33.861 48.813 64.421 1.00 26.21 118 GLU A C 1
ATOM 918 O O . GLU A 1 118 ? 33.494 49.289 65.499 1.00 26.01 118 GLU A O 1
ATOM 934 N N . GLY A 1 120 ? 33.273 46.751 66.835 1.00 22.93 120 GLY A N 1
ATOM 935 C CA . GLY A 1 120 ? 33.803 46.116 68.030 1.00 22.80 120 GLY A CA 1
ATOM 936 C C . GLY A 1 120 ? 32.733 45.577 68.964 1.00 22.84 120 GLY A C 1
ATOM 937 O O . GLY A 1 120 ? 31.541 45.674 68.670 1.00 22.44 120 GLY A O 1
ATOM 938 N N . ASN A 1 121 ? 33.173 45.083 70.120 1.00 25.64 121 ASN A N 1
ATOM 939 C CA . ASN A 1 121 ? 32.332 44.471 71.162 1.00 25.81 121 ASN A CA 1
ATOM 940 C C . ASN A 1 121 ? 31.014 45.149 71.566 1.00 25.36 121 ASN A C 1
ATOM 941 O O . ASN A 1 121 ? 30.070 44.461 71.961 1.00 25.26 121 ASN A O 1
ATOM 946 N N . VAL A 1 122 ? 30.950 46.479 71.456 1.00 23.14 122 VAL A N 1
ATOM 947 C CA . VAL A 1 122 ? 29.751 47.246 71.828 1.00 22.95 122 VAL A CA 1
ATOM 948 C C . VAL A 1 122 ? 28.509 46.958 70.974 1.00 22.82 122 VAL A C 1
ATOM 949 O O . VAL A 1 122 ? 27.378 47.090 71.461 1.00 22.36 122 VAL A O 1
ATOM 953 N N . VAL A 1 123 ? 28.731 46.512 69.733 1.00 20.05 123 VAL A N 1
ATOM 954 C CA . VAL A 1 123 ? 27.642 46.205 68.799 1.00 20.55 123 VAL A CA 1
ATOM 955 C C . VAL A 1 123 ? 26.770 45.027 69.246 1.00 20.59 123 VAL A C 1
ATOM 956 O O . VAL A 1 123 ? 25.590 44.957 68.894 1.00 20.46 123 VAL A O 1
ATOM 960 N N . GLU A 1 124 ? 27.344 44.166 70.092 1.00 26.90 124 GLU A N 1
ATOM 961 C CA . GLU A 1 124 ? 26.665 42.994 70.650 1.00 27.10 124 GLU A CA 1
ATOM 962 C C . GLU A 1 124 ? 25.544 43.417 71.608 1.00 26.69 124 GLU A C 1
ATOM 963 O O . GLU A 1 124 ? 24.567 42.690 71.788 1.00 26.61 124 GLU A O 1
ATOM 969 N N . PHE A 1 125 ? 25.696 44.604 72.198 1.00 19.96 125 PHE A N 1
ATOM 970 C CA . PHE A 1 125 ? 24.723 45.160 73.144 1.00 19.75 125 PHE A CA 1
ATOM 971 C C . PHE A 1 125 ? 23.776 46.177 72.511 1.00 19.42 125 PHE A C 1
ATOM 972 O O . PHE A 1 125 ? 22.835 46.635 73.159 1.00 19.01 125 PHE A O 1
ATOM 980 N N . ALA A 1 126 ? 24.023 46.520 71.249 1.00 20.59 126 ALA A N 1
ATOM 981 C CA . ALA A 1 126 ? 23.209 47.501 70.536 1.00 20.39 126 ALA A CA 1
ATOM 982 C C . ALA A 1 126 ? 22.042 46.945 69.728 1.00 20.54 126 ALA A C 1
ATOM 983 O O . ALA A 1 126 ? 22.154 45.900 69.085 1.00 19.84 126 ALA A O 1
ATOM 985 N N . ASP A 1 127 ? 20.935 47.685 69.751 1.00 25.16 127 ASP A N 1
ATOM 986 C CA . ASP A 1 127 ? 19.717 47.346 69.013 1.00 25.76 127 ASP A CA 1
ATOM 987 C C . ASP A 1 127 ? 19.870 47.868 67.579 1.00 25.51 127 ASP A C 1
ATOM 988 O O . ASP A 1 127 ? 19.336 47.284 66.635 1.00 25.68 127 ASP A O 1
ATOM 993 N N . LEU A 1 128 ? 20.594 48.981 67.452 1.00 20.40 128 LEU A N 1
ATOM 994 C CA . LEU A 1 128 ? 20.866 49.641 66.180 1.00 20.32 128 LEU A CA 1
ATOM 995 C C . LEU A 1 128 ? 22.329 50.062 66.151 1.00 20.28 128 LEU A C 1
ATOM 996 O O . LEU A 1 128 ? 22.811 50.735 67.068 1.00 19.81 128 LEU A O 1
ATOM 1001 N N . THR A 1 129 ? 23.033 49.643 65.106 1.00 22.69 129 THR A N 1
ATOM 1002 C CA . THR A 1 129 ? 24.434 49.999 64.931 1.00 22.66 129 THR A CA 1
ATOM 1003 C C . THR A 1 129 ? 24.550 50.870 63.686 1.00 22.63 129 THR A C 1
ATOM 1004 O O . THR A 1 129 ? 24.006 50.534 62.629 1.00 22.70 129 THR A O 1
ATOM 1008 N N . ILE A 1 130 ? 25.200 52.024 63.842 1.00 18.67 130 ILE A N 1
ATOM 1009 C CA . ILE A 1 130 ? 25.417 52.960 62.739 1.00 18.92 130 ILE A CA 1
ATOM 1010 C C . ILE A 1 130 ? 26.935 53.087 62.490 1.00 19.43 130 ILE A C 1
ATOM 1011 O O . ILE A 1 130 ? 27.612 53.875 63.157 1.00 19.38 130 ILE A O 1
ATOM 1016 N N . PRO A 1 131 ? 27.494 52.280 61.554 1.00 21.43 131 PRO A N 1
ATOM 1017 C CA . PRO A 1 131 ? 28.931 52.343 61.256 1.00 22.24 131 PRO A CA 1
ATOM 1018 C C . PRO A 1 131 ? 29.282 53.529 60.352 1.00 22.77 131 PRO A C 1
ATOM 1019 O O . PRO A 1 131 ? 28.561 53.824 59.399 1.00 23.09 131 PRO A O 1
ATOM 1023 N N . LEU A 1 132 ? 30.340 54.254 60.712 1.00 18.57 132 LEU A N 1
ATOM 1024 C CA . LEU A 1 132 ? 30.824 55.381 59.920 1.00 19.48 132 LEU A CA 1
ATOM 1025 C C . LEU A 1 132 ? 32.245 54.986 59.531 1.00 20.50 132 LEU A C 1
ATOM 1026 O O . LEU A 1 132 ? 33.225 55.345 60.198 1.00 20.33 132 LEU A O 1
ATOM 1031 N N . GLU A 1 133 ? 32.318 54.161 58.486 1.00 30.17 133 GLU A N 1
ATOM 1032 C CA . GLU A 1 133 ? 33.572 53.627 57.952 1.00 31.35 133 GLU A CA 1
ATOM 1033 C C . GLU A 1 133 ? 34.320 54.662 57.121 1.00 31.91 133 GLU A C 1
ATOM 1034 O O . GLU A 1 133 ? 34.102 54.813 55.914 1.00 32.13 133 GLU A O 1
ATOM 1040 N N . VAL A 1 134 ? 35.182 55.396 57.818 1.00 18.60 134 VAL A N 1
ATOM 1041 C CA . VAL A 1 134 ? 35.991 56.461 57.239 1.00 19.28 134 VAL A CA 1
ATOM 1042 C C . VAL A 1 134 ? 37.430 56.058 56.946 1.00 19.81 134 VAL A C 1
ATOM 1043 O O . VAL A 1 134 ? 37.937 55.080 57.499 1.00 19.79 134 VAL A O 1
ATOM 1047 N N . LYS A 1 135 ? 38.086 56.860 56.110 1.00 22.46 135 LYS A N 1
ATOM 1048 C CA . LYS A 1 135 ? 39.473 56.638 55.719 1.00 23.16 135 LYS A CA 1
ATOM 1049 C C . LYS A 1 135 ? 40.420 57.288 56.735 1.00 23.29 135 LYS A C 1
ATOM 1050 O O . LYS A 1 135 ? 40.241 58.450 57.116 1.00 23.42 135 LYS A O 1
ATOM 1056 N N . LYS A 1 136 ? 41.374 56.494 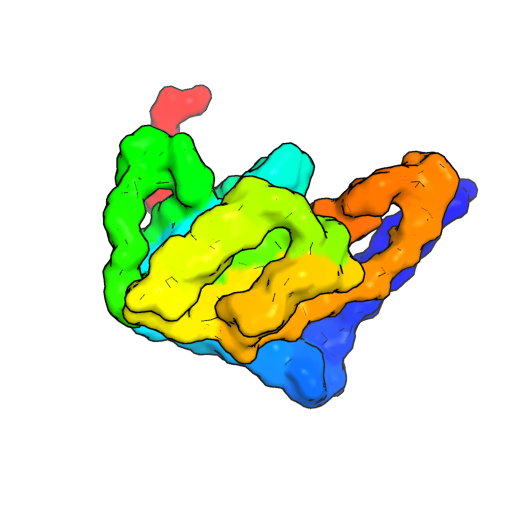57.217 1.00 30.87 136 LYS A N 1
ATOM 1057 C CA . LYS A 1 136 ? 42.389 56.933 58.178 1.00 31.14 136 LYS A CA 1
ATOM 1058 C C . LYS A 1 136 ? 43.666 57.273 57.412 1.00 31.04 136 LYS A C 1
ATOM 1059 O O . LYS A 1 136 ? 43.829 56.871 56.254 1.00 31.23 136 LYS A O 1
ATOM 1065 N N . SER A 1 137 ? 44.580 57.976 58.079 1.00 26.46 137 SER A N 1
ATOM 1066 C CA . SER A 1 137 ? 45.849 58.376 57.481 1.00 26.06 137 SER A CA 1
ATOM 1067 C C . SER A 1 137 ? 46.952 58.428 58.535 1.00 25.79 137 SER A C 1
ATOM 1068 O O . SER A 1 137 ? 46.678 58.392 59.735 1.00 25.68 137 SER A O 1
ATOM 1071 N N . LYS A 1 138 ? 48.195 58.554 58.074 1.00 21.92 138 LYS A N 1
ATOM 1072 C CA . LYS A 1 138 ? 49.373 58.633 58.945 1.00 21.58 138 LYS A CA 1
ATOM 1073 C C . LYS A 1 138 ? 49.337 59.905 59.807 1.00 20.86 138 LYS A C 1
ATOM 1074 O O . LYS A 1 138 ? 49.679 59.871 60.987 1.00 20.72 138 LYS A O 1
ATOM 1080 N N . TYR A 1 139 ? 48.878 61.005 59.208 1.00 22.22 139 TYR A N 1
ATOM 1081 C CA . TYR A 1 139 ? 48.804 62.291 59.897 1.00 21.72 139 TYR A CA 1
ATOM 1082 C C . TYR A 1 139 ? 47.419 62.670 60.437 1.00 21.37 139 TYR A C 1
ATOM 1083 O O . TYR A 1 139 ? 47.215 63.765 60.968 1.00 21.08 139 TYR A O 1
ATOM 1092 N N . LEU A 1 1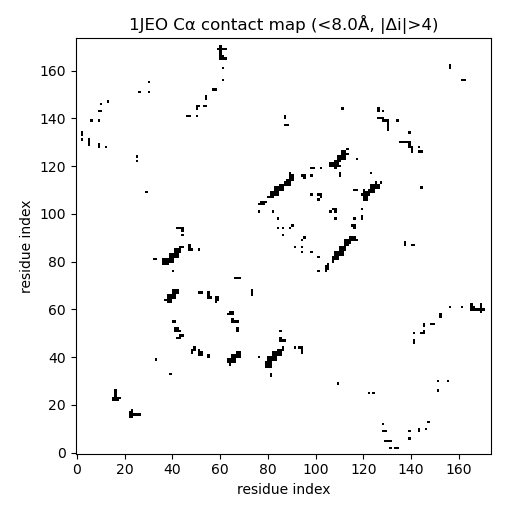40 ? 46.488 61.719 60.331 1.00 20.63 140 LEU A N 1
ATOM 1093 C CA . LEU A 1 140 ? 45.114 61.815 60.852 1.00 20.49 140 LEU A CA 1
ATOM 1094 C C . LEU A 1 140 ? 44.956 60.426 61.518 1.00 20.21 140 LEU A C 1
ATOM 1095 O O . LEU A 1 140 ? 44.198 59.575 61.033 1.00 20.35 140 LEU A O 1
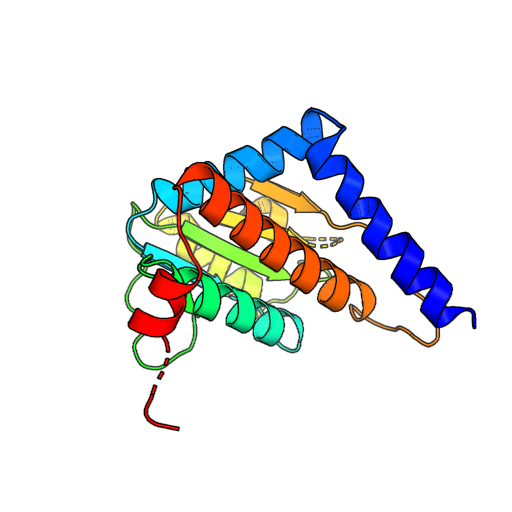ATOM 1100 N N . PRO A 1 141 ? 45.650 60.198 62.666 1.00 24.77 141 PRO A N 1
ATOM 1101 C CA . PRO A 1 141 ? 45.651 58.938 63.419 1.00 24.55 141 PRO A CA 1
ATOM 1102 C C . PRO A 1 141 ? 44.479 58.646 64.339 1.00 24.63 141 PRO A C 1
ATOM 1103 O O . PRO A 1 141 ? 43.672 59.524 64.620 1.00 24.44 141 PRO A O 1
ATOM 1107 N N . MET A 1 142 ? 44.487 57.429 64.902 1.00 27.32 142 MET A N 1
ATOM 1108 C CA . MET A 1 142 ? 43.465 56.920 65.837 1.00 27.28 142 MET A CA 1
ATOM 1109 C C . MET A 1 142 ? 42.047 57.096 65.262 1.00 25.62 142 MET A C 1
ATOM 1110 O O . MET A 1 142 ? 41.794 56.750 64.105 1.00 25.20 142 MET A O 1
ATOM 1115 N N . GLY A 1 143 ? 41.167 57.720 66.045 1.00 19.15 143 GLY A N 1
ATOM 1116 C CA . GLY A 1 143 ? 39.805 57.952 65.615 1.00 17.07 143 GLY A CA 1
ATOM 1117 C C . GLY A 1 143 ? 39.556 59.359 65.110 1.00 15.87 143 GLY A C 1
ATOM 1118 O O . GLY A 1 143 ? 38.394 59.736 64.975 1.00 15.43 143 GLY A O 1
ATOM 1119 N N . THR A 1 144 ? 40.621 60.115 64.810 1.00 16.13 144 THR A N 1
ATOM 1120 C CA . THR A 1 144 ? 40.541 61.508 64.323 1.00 14.87 144 THR A CA 1
ATOM 1121 C C . THR A 1 144 ? 39.466 61.758 63.263 1.00 14.06 144 THR A C 1
ATOM 1122 O O . THR A 1 144 ? 38.593 62.598 63.468 1.00 13.30 144 THR A O 1
ATOM 1126 N N . THR A 1 145 ? 39.503 60.989 62.174 1.00 17.27 145 THR A N 1
ATOM 1127 C CA . THR A 1 145 ? 38.538 61.146 61.088 1.00 16.32 145 THR A CA 1
ATOM 1128 C C . THR A 1 145 ? 37.122 60.711 61.450 1.00 15.69 145 THR A C 1
ATOM 1129 O O . THR A 1 145 ? 36.161 61.297 60.956 1.00 15.57 145 THR A O 1
ATOM 1133 N N . PHE A 1 146 ? 37.004 59.718 62.339 1.00 17.56 146 PHE A N 1
ATOM 1134 C CA . PHE A 1 146 ? 35.701 59.237 62.812 1.00 16.99 146 PHE A CA 1
ATOM 1135 C C . PHE A 1 146 ? 35.033 60.331 63.658 1.00 16.86 146 PHE A C 1
ATOM 1136 O O . PHE A 1 146 ? 33.851 60.595 63.478 1.00 16.59 146 PHE A O 1
ATOM 1144 N N . GLU A 1 147 ? 35.790 60.933 64.580 1.00 13.88 147 GLU A N 1
ATOM 1145 C CA . GLU A 1 147 ? 35.280 61.998 65.453 1.00 14.47 147 GLU A CA 1
ATOM 1146 C C . GLU A 1 147 ? 34.795 63.216 64.657 1.00 14.24 147 GLU A C 1
ATOM 1147 O O . GLU A 1 147 ? 33.745 63.777 64.969 1.00 14.12 147 GLU A O 1
ATOM 1153 N N . GLU A 1 148 ? 35.513 63.549 63.579 1.00 14.79 148 GLU A N 1
ATOM 1154 C CA . GLU A 1 148 ? 35.165 64.671 62.695 1.00 15.14 148 GLU A CA 1
ATOM 1155 C C . GLU A 1 148 ? 33.867 64.384 61.936 1.00 14.69 148 GLU A C 1
ATOM 1156 O O . GLU A 1 148 ? 32.955 65.217 61.908 1.00 14.58 148 GLU A O 1
ATOM 1162 N N . THR A 1 149 ? 33.790 63.180 61.364 1.00 17.85 149 THR A N 1
ATOM 1163 C CA . THR A 1 149 ? 32.636 62.726 60.585 1.00 17.80 149 THR A CA 1
ATOM 1164 C C . THR A 1 149 ? 31.410 62.506 61.469 1.00 17.65 149 THR A C 1
ATOM 1165 O O . THR A 1 149 ? 30.295 62.818 61.053 1.00 17.48 149 THR A O 1
ATOM 1169 N N . ALA A 1 150 ? 31.636 62.010 62.691 1.00 13.86 150 ALA A N 1
ATOM 1170 C CA . ALA A 1 150 ? 30.566 61.765 63.661 1.00 13.91 150 ALA A CA 1
ATOM 1171 C C . ALA A 1 150 ? 29.927 63.069 64.112 1.00 14.11 150 ALA A C 1
ATOM 1172 O O . ALA A 1 150 ? 28.712 63.132 64.224 1.00 13.90 150 ALA A O 1
ATOM 1174 N N . LEU A 1 151 ? 30.737 64.116 64.302 1.00 14.13 151 LEU A N 1
ATOM 1175 C CA . LEU A 1 151 ? 30.225 65.438 64.702 1.00 14.86 151 LEU A CA 1
ATOM 1176 C C . LEU A 1 151 ? 29.327 65.984 63.597 1.00 15.17 151 LEU A C 1
ATOM 1177 O O . LEU A 1 151 ? 28.209 66.430 63.870 1.00 14.84 151 LEU A O 1
ATOM 1182 N N . ILE A 1 152 ? 29.803 65.879 62.355 1.00 15.22 152 ILE A N 1
ATOM 1183 C CA . ILE A 1 152 ? 29.054 66.348 61.189 1.00 15.96 152 ILE A CA 1
ATOM 1184 C C . ILE A 1 152 ? 27.756 65.547 61.013 1.00 16.12 152 ILE A C 1
ATOM 1185 O O . ILE A 1 152 ? 26.700 66.147 60.835 1.00 16.06 152 ILE A O 1
ATOM 1190 N N . PHE A 1 153 ? 27.827 64.224 61.201 1.00 16.71 153 PHE A N 1
ATOM 1191 C CA . PHE A 1 153 ? 26.657 63.334 61.103 1.00 16.42 153 PHE A CA 1
ATOM 1192 C C . PHE A 1 153 ? 25.610 63.720 62.153 1.00 16.42 153 PHE A C 1
ATOM 1193 O O . PHE A 1 153 ? 24.426 63.846 61.836 1.00 16.37 153 PHE A O 1
ATOM 1201 N N . LEU A 1 154 ? 26.066 63.905 63.392 1.00 13.58 154 LEU A N 1
ATOM 1202 C CA . LEU A 1 154 ? 25.188 64.266 64.501 1.00 13.96 154 LEU A CA 1
ATOM 1203 C C . LEU A 1 154 ? 24.532 65.634 64.352 1.00 14.10 154 LEU A C 1
ATOM 1204 O O . LEU A 1 154 ? 23.408 65.827 64.804 1.00 14.08 154 LEU A O 1
ATOM 1209 N N . ASP A 1 155 ? 25.211 66.551 63.662 1.00 13.12 155 ASP A N 1
ATOM 1210 C CA . ASP A 1 155 ? 24.657 67.881 63.396 1.00 13.69 155 ASP A CA 1
ATOM 1211 C C . ASP A 1 155 ? 23.634 67.777 62.262 1.00 13.68 155 ASP A C 1
ATOM 1212 O O . ASP A 1 155 ? 22.671 68.542 62.229 1.00 13.95 155 ASP A O 1
ATOM 1217 N N . LEU A 1 156 ? 23.822 66.794 61.372 1.00 16.65 156 LEU A N 1
ATOM 1218 C CA . LEU A 1 156 ? 22.890 66.546 60.263 1.00 16.61 156 LEU A CA 1
ATOM 1219 C C . LEU A 1 156 ? 21.615 65.878 60.795 1.00 16.28 156 LEU A C 1
ATOM 1220 O O . LEU A 1 156 ? 20.537 66.077 60.237 1.00 16.57 156 LEU A O 1
ATOM 1225 N N . VAL A 1 157 ? 21.742 65.135 61.901 1.00 18.00 157 VAL A N 1
ATOM 1226 C CA . VAL A 1 157 ? 20.603 64.476 62.562 1.00 17.29 157 VAL A CA 1
ATOM 1227 C C . VAL A 1 157 ? 19.754 65.584 63.201 1.00 17.31 157 VAL A C 1
ATOM 1228 O O . VAL A 1 157 ? 18.527 65.583 63.070 1.00 17.11 157 VAL A O 1
ATOM 1232 N N . ILE A 1 158 ? 20.428 66.559 63.818 1.00 19.22 158 ILE A N 1
ATOM 1233 C CA . ILE A 1 158 ? 19.768 67.711 64.439 1.00 19.66 158 ILE A CA 1
ATOM 1234 C C . ILE A 1 158 ? 19.035 68.506 63.350 1.00 20.32 158 ILE A C 1
ATOM 1235 O O . ILE A 1 158 ? 17.880 68.887 63.541 1.00 20.01 158 ILE A O 1
ATOM 1240 N N . ALA A 1 159 ? 19.686 68.668 62.194 1.00 16.16 159 ALA A N 1
ATOM 1241 C CA . ALA A 1 159 ? 19.117 69.383 61.043 1.00 17.45 159 ALA A CA 1
ATOM 1242 C C . ALA A 1 159 ? 17.830 68.709 60.579 1.00 18.15 159 ALA A C 1
ATOM 1243 O O . ALA A 1 159 ? 16.826 69.383 60.344 1.00 18.89 159 ALA A O 1
ATOM 1245 N N . GLU A 1 160 ? 17.853 67.375 60.534 1.00 16.69 160 GLU A N 1
ATOM 1246 C CA . GLU A 1 160 ? 16.693 66.593 60.129 1.00 17.63 160 GLU A CA 1
ATOM 1247 C C . GLU A 1 160 ? 15.574 66.582 61.172 1.00 17.96 160 GLU A C 1
ATOM 1248 O O . GLU A 1 160 ? 14.401 66.506 60.802 1.00 17.51 160 GLU A O 1
ATOM 1254 N N . ILE A 1 161 ? 15.926 66.680 62.461 1.00 17.76 161 ILE A N 1
ATOM 1255 C CA . ILE A 1 161 ? 14.919 66.709 63.536 1.00 18.72 161 ILE A CA 1
ATOM 1256 C C . ILE A 1 161 ? 14.161 68.044 63.487 1.00 19.83 161 ILE A C 1
ATOM 1257 O O . ILE A 1 161 ? 12.942 68.070 63.660 1.00 20.06 161 ILE A O 1
ATOM 1262 N N . MET A 1 162 ? 14.883 69.126 63.188 1.00 23.98 162 MET A N 1
ATOM 1263 C CA . MET A 1 162 ? 14.301 70.469 63.085 1.00 25.47 162 MET A CA 1
ATOM 1264 C C . MET A 1 162 ? 13.343 70.593 61.893 1.00 26.29 162 MET A C 1
ATOM 1265 O O . MET A 1 162 ? 12.319 71.266 61.994 1.00 25.97 162 MET A O 1
ATOM 1270 N N . LYS A 1 163 ? 13.673 69.910 60.793 1.00 30.27 163 LYS A N 1
ATOM 1271 C CA . LYS A 1 163 ? 12.864 69.890 59.564 1.00 31.75 163 LYS A CA 1
ATOM 1272 C C . LYS A 1 163 ? 11.544 69.144 59.753 1.00 32.75 163 LYS A C 1
ATOM 1273 O O . LYS A 1 163 ? 10.495 69.608 59.302 1.00 32.91 163 LYS A O 1
ATOM 1279 N N . ARG A 1 164 ? 11.616 67.989 60.416 1.00 25.94 164 ARG A N 1
ATOM 1280 C CA . ARG A 1 164 ? 10.450 67.135 60.663 1.00 27.20 164 ARG A CA 1
ATOM 1281 C C . ARG A 1 164 ? 9.482 67.657 61.715 1.00 27.99 164 ARG A C 1
ATOM 1282 O O . ARG A 1 164 ? 8.281 67.389 61.641 1.00 28.06 164 ARG A O 1
ATOM 1290 N N . LEU A 1 165 ? 10.007 68.401 62.685 1.00 26.65 165 LEU A N 1
ATOM 1291 C CA . LEU A 1 165 ? 9.186 68.957 63.758 1.00 27.86 165 LEU A CA 1
ATOM 1292 C C . LEU A 1 165 ? 8.898 70.457 63.607 1.00 28.61 165 LEU A C 1
ATOM 1293 O O . LEU A 1 165 ? 8.284 71.063 64.492 1.00 28.65 165 LEU A O 1
ATOM 1298 N N . ASN A 1 166 ? 9.320 71.031 62.472 1.00 29.51 166 ASN A N 1
ATOM 1299 C CA . ASN A 1 166 ? 9.148 72.457 62.126 1.00 30.60 166 ASN A CA 1
ATOM 1300 C C . ASN A 1 166 ? 9.705 73.448 63.165 1.00 31.04 166 ASN A C 1
ATOM 1301 O O . ASN A 1 166 ? 9.052 74.433 63.529 1.00 31.07 166 ASN A O 1
ATOM 1306 N N . LEU A 1 167 ? 10.917 73.162 63.643 1.00 27.51 167 LEU A N 1
ATOM 1307 C CA . LEU A 1 167 ? 11.589 73.996 64.638 1.00 27.99 167 LEU A CA 1
ATOM 1308 C C . LEU A 1 167 ? 12.501 75.020 63.981 1.00 28.29 167 LEU A C 1
ATOM 1309 O O . LEU A 1 167 ? 13.093 74.755 62.930 1.00 28.21 167 LEU A O 1
ATOM 1314 N N . ASP A 1 168 ? 12.578 76.198 64.598 1.00 36.33 168 ASP A N 1
ATOM 1315 C CA . ASP A 1 168 ? 13.407 77.304 64.115 1.00 36.78 168 ASP A CA 1
ATOM 1316 C C . ASP A 1 168 ? 14.596 77.521 65.053 1.00 36.75 168 ASP A C 1
ATOM 1317 O O . ASP A 1 168 ? 14.744 76.820 66.060 1.00 36.87 168 ASP A O 1
ATOM 1322 N N . GLU A 1 169 ? 15.412 78.526 64.726 1.00 39.63 169 GLU A N 1
ATOM 1323 C CA . GLU A 1 169 ? 16.590 78.915 65.503 1.00 39.48 169 GLU A CA 1
ATOM 1324 C C . GLU A 1 169 ? 16.160 79.526 66.849 1.00 39.15 169 GLU A C 1
ATOM 1325 O O . GLU A 1 169 ? 16.912 79.478 67.822 1.00 39.28 169 GLU A O 1
ATOM 1331 N N . SER A 1 170 ? 14.923 80.030 66.898 1.00 34.65 170 SER A N 1
ATOM 1332 C CA . SER A 1 170 ? 14.341 80.652 68.094 1.00 34.12 170 SER A CA 1
ATOM 1333 C C . SER A 1 170 ? 14.157 79.682 69.264 1.00 33.79 170 SER A C 1
ATOM 1334 O O . SER A 1 170 ? 14.187 80.094 70.423 1.00 33.68 170 SER A O 1
ATOM 1337 N N . GLU A 1 171 ? 13.983 78.397 68.944 1.00 26.33 171 GLU A N 1
ATOM 1338 C CA . GLU A 1 171 ? 13.821 77.339 69.945 1.00 25.81 171 GLU A CA 1
ATOM 1339 C C . GLU A 1 171 ? 15.133 77.125 70.689 1.00 25.17 171 GLU A C 1
ATOM 1340 O O . GLU A 1 171 ? 15.141 76.901 71.901 1.00 24.97 171 GLU A O 1
ATOM 1346 N N . ILE A 1 172 ? 16.234 77.258 69.949 1.00 25.99 172 ILE A N 1
ATOM 1347 C CA . ILE A 1 172 ? 17.584 77.101 70.482 1.00 25.61 172 ILE A CA 1
ATOM 1348 C C . ILE A 1 172 ? 17.968 78.262 71.400 1.00 25.10 172 ILE A C 1
ATOM 1349 O O . ILE A 1 172 ? 18.441 78.015 72.509 1.00 25.33 172 ILE A O 1
ATOM 1354 N N . ILE A 1 173 ? 17.699 79.503 70.971 1.00 27.66 173 ILE A N 1
ATOM 1355 C CA . ILE A 1 173 ? 18.023 80.715 71.753 1.00 27.04 173 ILE A CA 1
ATOM 1356 C C . ILE A 1 173 ? 17.275 80.727 73.094 1.00 26.49 173 ILE A C 1
ATOM 1357 O O . ILE A 1 173 ? 17.827 81.144 74.114 1.00 26.56 173 ILE A O 1
ATOM 1362 N N . LYS A 1 174 ? 16.034 80.234 73.074 1.00 27.28 174 LYS A N 1
ATOM 1363 C CA . LYS A 1 174 ? 15.161 80.164 74.249 1.00 26.83 174 LYS A CA 1
ATOM 1364 C C . LYS A 1 174 ? 15.720 79.259 75.357 1.00 26.14 174 LYS A C 1
ATOM 1365 O O . LYS A 1 174 ? 15.609 79.585 76.540 1.00 26.22 174 LYS A O 1
ATOM 1371 N N . ARG A 1 175 ? 16.366 78.165 74.956 1.00 18.49 175 ARG A N 1
ATOM 1372 C CA . ARG A 1 175 ? 16.913 77.185 75.896 1.00 17.79 175 ARG A CA 1
ATOM 1373 C C . ARG A 1 175 ? 18.432 77.187 76.072 1.00 16.75 175 ARG A C 1
ATOM 1374 O O . ARG A 1 175 ? 18.964 76.459 76.917 1.00 16.82 175 ARG A O 1
ATOM 1382 N N . HIS A 1 176 ? 19.114 78.019 75.291 1.00 19.35 176 HIS A N 1
ATOM 1383 C CA . HIS A 1 176 ? 20.571 78.144 75.316 1.00 18.28 176 HIS A CA 1
ATOM 1384 C C . HIS A 1 176 ? 21.056 78.797 76.612 1.00 17.34 176 HIS A C 1
ATOM 1385 O O . HIS A 1 176 ? 20.418 79.724 77.114 1.00 17.14 176 HIS A O 1
ATOM 1402 N N . ASN A 1 178 ? 22.646 81.177 79.122 1.00 16.18 178 ASN A N 1
ATOM 1403 C CA . ASN A 1 178 ? 22.789 82.628 79.057 1.00 15.93 178 ASN A CA 1
ATOM 1404 C C . ASN A 1 178 ? 23.547 83.219 80.244 1.00 15.31 178 ASN A C 1
ATOM 1405 O O . ASN A 1 178 ? 23.457 84.420 80.514 1.00 15.29 178 ASN A O 1
ATOM 1410 N N . LEU A 1 179 ? 24.267 82.364 80.966 1.00 17.88 179 LEU A N 1
ATOM 1411 C CA . LEU A 1 179 ? 25.017 82.808 82.135 1.00 17.44 179 LEU A CA 1
ATOM 1412 C C . 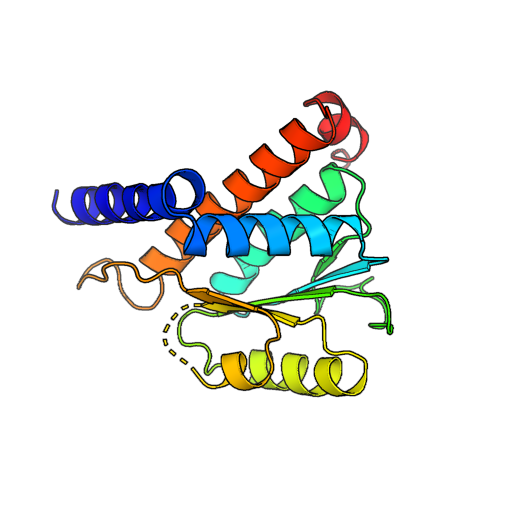LEU A 1 179 ? 26.514 82.986 81.936 1.00 17.57 179 LEU A C 1
ATOM 1413 O O . LEU A 1 179 ? 27.170 83.669 82.735 1.00 17.01 179 LEU A O 1
ATOM 1418 N N . LEU A 1 180 ? 27.047 82.421 80.854 1.00 21.40 180 LEU A N 1
ATOM 1419 C CA . LEU A 1 180 ? 28.480 82.512 80.569 1.00 21.96 180 LEU A CA 1
ATOM 1420 C C . LEU A 1 180 ? 28.870 83.526 79.490 1.00 22.28 180 LEU A C 1
ATOM 1421 O O . LEU A 1 180 ? 30.012 84.022 79.556 1.00 22.52 180 LEU A O 1
#

Solvent-accessible surface area: 10069 Å² total

CATH classification: 3.40.50.10490

B-factor: mean 27.35, std 16.22, range [11.11, 134.26]

Organism: Methanocaldococcus jannaschii (strain ATCC 43067 / DSM 2661 / JAL-1 / JCM 10045 / NBRC 100440) (NCBI:txid243232)

Secondary structure (DSSP, 8-state):
-HHHHHHHHHHHGGGHHHH-HHHHHHHHHHHHHHHH-SSEEEE--HHHHHHHHHHHHHHHHTT--EEETTSTT-----TT-EEEEE-SSS--HHHHHHHHHHHTT-S-EEEE---GGGGG-SEEE---PPPBTTB-TTHHHHHHHHHHHHHHHHHHHHHTT--HHHHHHH----

Sequence (174 aa):
LEELDIVSNNILILKKFYTNDEWKNKLDSLIDRIIKAKKIFIFGVGRSGYIGRCFAMRLMHLGFKSYFVGETTTPSYEKDDLLILISGSGRTESVLTVAKKAKNINNNIIAIVEGNVVEFADLTIPLEVKKSKYLPMGTTFEETALIFLDLVIAEIMKRLNLDESEIIKRHNLL

Radius of gyration: 15.96 Å; Cα contacts (8 Å, |Δi|>4): 256; chains: 1; bounding box: 40×40×39 Å

Foldseek 3Di:
DVVVVQLVVLLVLLCCCVPPPVNVVLLVVVLVLQVQAQEEEEEEDDLQRVLRVVLQLLSVLLPGRGDYPPDDPDDDDAQRYAYEYEDECQDDPVSVVVLVVNLVHYLRYEYEYVDDSVVSHPGYHYSDGDADPVCDDCNSVSSSSSVSSVVSSVVSCVVVVHDVVSNVVRPDDD

Nearest PDB structures (foldseek):
  1jeo-assembly1_A  TM=1.004E+00  e=1.179E-32  Methanocaldococcus jannaschii
  1vim-assembly1_B  TM=8.878E-01  e=9.530E-16  Archaeoglobus fulgidus
  1m3s-assembly1_A  TM=8.325E-01  e=2.022E-13  Bacillus subtilis
  1m3s-assembly1_B  TM=8.347E-01  e=1.905E-13  Bacillus subtilis
  1viv-assembly1_A  TM=8.396E-01  e=5.242E-13  Bacillus subtilis

InterPro domains:
  IPR001347 SIS domain [PF01380] (37-134)
  IPR001347 SIS domain [PS51464] (33-167)
  IPR017552 3-hexulose-6-phosphate isomerase [PTHR43443] (20-130)
  IPR017552 3-hexulose-6-phosphate isomerase [TIGR03127] (27-179)
  IPR017552 3-hexulose-6-phosphate isomerase [cd05005] (4-177)
  IPR046348 SIS domain superfamily [SSF53697] (13-177)